Protein AF-A0A0F9AD75-F1 (afdb_monomer)

Mean predicted aligned error: 7.33 Å

Foldseek 3Di:
DDDDPPDDPDPPDDQPADDADADDDDDDPVCQVVQKDKWKWKAFPPDPDLVRIHTHDPVQVVQEPPTSHHHDPNGIDMDMFIQGAEDAQAFDADPVRHGPDHHQLVVLVVRCVVCCVVPPCVVVVVPDSNVNHDYD

pLDDT: mean 88.97, std 16.23, range [39.66, 98.69]

Solvent-accessible surface area (backbone atoms only — not comparable to full-atom values): 8142 Å² total; per-residue (Å²): 132,83,82,79,85,88,80,86,86,82,76,91,73,74,75,58,50,41,78,86,58,81,46,90,86,76,89,49,74,66,33,52,75,70,24,40,48,79,48,32,37,38,30,45,65,92,50,87,58,41,86,53,52,39,44,31,46,71,64,58,61,73,24,49,62,40,83,70,75,4,33,37,60,88,53,32,47,73,52,72,47,77,41,39,27,33,64,47,67,51,67,38,60,50,100,87,68,47,78,77,43,75,7,21,36,59,51,31,50,54,46,35,66,57,45,31,77,78,43,64,43,51,56,68,70,57,74,48,53,57,61,81,50,48,94,121

Structure (mmCIF, N/CA/C/O backbone):
data_AF-A0A0F9AD75-F1
#
_entry.id   AF-A0A0F9AD75-F1
#
loop_
_atom_site.group_PDB
_atom_site.id
_at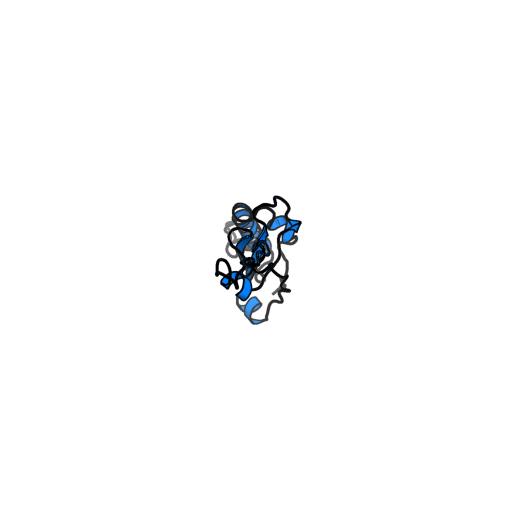om_site.type_symbol
_atom_site.label_atom_id
_atom_site.label_alt_id
_atom_site.label_comp_id
_atom_site.label_asym_id
_atom_site.label_entity_id
_atom_site.label_seq_id
_atom_site.pdbx_PDB_ins_code
_atom_site.Cartn_x
_atom_site.Cartn_y
_atom_site.Cartn_z
_atom_site.occupancy
_atom_site.B_iso_or_equiv
_atom_site.auth_seq_id
_atom_site.auth_comp_id
_atom_site.auth_asym_id
_atom_site.auth_atom_id
_atom_site.pdbx_PDB_model_num
ATOM 1 N N . MET A 1 1 ? 33.206 -14.301 -55.706 1.00 39.66 1 MET A N 1
ATOM 2 C CA . MET A 1 1 ? 33.888 -13.467 -54.698 1.00 39.66 1 MET A CA 1
ATOM 3 C C . MET A 1 1 ? 32.967 -12.279 -54.469 1.00 39.66 1 MET A C 1
ATOM 5 O O . MET A 1 1 ? 32.913 -11.437 -55.349 1.00 39.66 1 MET A O 1
ATOM 9 N N . LEU A 1 2 ? 32.000 -12.293 -53.537 1.00 40.47 2 LEU A N 1
ATOM 10 C CA . LEU A 1 2 ? 32.136 -12.381 -52.063 1.00 40.47 2 LEU A CA 1
ATOM 11 C C . LEU A 1 2 ? 33.280 -11.455 -51.613 1.00 40.47 2 LEU A C 1
ATOM 13 O O . LEU A 1 2 ? 34.399 -11.657 -52.065 1.00 40.47 2 LEU A O 1
ATOM 17 N N . ASP A 1 3 ? 33.022 -10.348 -50.913 1.00 40.22 3 ASP A N 1
ATOM 18 C CA . ASP A 1 3 ? 32.356 -10.345 -49.607 1.00 40.22 3 ASP A CA 1
ATOM 19 C C . ASP A 1 3 ? 31.313 -9.231 -49.402 1.00 40.22 3 ASP A C 1
ATOM 21 O O . ASP A 1 3 ? 31.591 -8.034 -49.476 1.00 40.22 3 ASP A O 1
ATOM 25 N N . SER A 1 4 ? 30.094 -9.647 -49.061 1.00 43.91 4 SER A N 1
ATOM 26 C CA . SER A 1 4 ? 29.110 -8.829 -48.356 1.00 43.91 4 SER A CA 1
ATOM 27 C C . SER A 1 4 ? 29.571 -8.637 -46.909 1.00 43.91 4 SER A C 1
ATOM 29 O O . SER A 1 4 ? 29.739 -9.617 -46.184 1.00 43.91 4 SER A O 1
ATOM 31 N N . ILE A 1 5 ? 29.759 -7.385 -46.492 1.00 47.47 5 ILE A N 1
ATOM 32 C CA . ILE A 1 5 ? 30.143 -6.982 -45.133 1.00 47.47 5 ILE A CA 1
ATOM 33 C C . ILE A 1 5 ? 29.105 -7.512 -44.130 1.00 47.47 5 ILE A C 1
ATOM 35 O O . ILE A 1 5 ? 27.998 -6.989 -44.004 1.00 47.47 5 ILE A O 1
ATOM 39 N N . GLY A 1 6 ? 29.473 -8.594 -43.444 1.00 46.19 6 GLY A N 1
ATOM 40 C CA . GLY A 1 6 ? 28.677 -9.275 -42.429 1.00 46.19 6 GLY A CA 1
ATOM 41 C C . GLY A 1 6 ? 28.670 -8.534 -41.098 1.00 46.19 6 GLY A C 1
ATOM 42 O O . GLY A 1 6 ? 29.368 -8.924 -40.170 1.00 46.19 6 GLY A O 1
ATOM 43 N N . ILE A 1 7 ? 27.859 -7.481 -40.985 1.00 48.66 7 ILE A N 1
ATOM 44 C CA . ILE A 1 7 ? 27.574 -6.839 -39.693 1.00 48.66 7 ILE A CA 1
ATOM 45 C C . ILE A 1 7 ? 26.077 -6.538 -39.579 1.00 48.66 7 ILE A C 1
ATOM 47 O O . ILE A 1 7 ? 25.702 -5.383 -39.505 1.00 48.66 7 ILE A O 1
ATOM 51 N N . TYR A 1 8 ? 25.201 -7.548 -39.596 1.00 45.50 8 TYR A N 1
ATOM 52 C CA . TYR A 1 8 ? 23.798 -7.391 -39.151 1.00 45.50 8 TYR A CA 1
ATOM 53 C C . TYR A 1 8 ? 23.170 -8.718 -38.694 1.00 45.50 8 TYR A C 1
ATOM 55 O O . TYR A 1 8 ? 21.999 -8.988 -38.941 1.00 45.50 8 TYR A O 1
ATOM 63 N N . THR A 1 9 ? 23.925 -9.578 -38.016 1.00 41.03 9 THR A N 1
ATOM 64 C CA . THR A 1 9 ? 23.374 -10.836 -37.484 1.00 41.03 9 THR A CA 1
ATOM 65 C C . THR A 1 9 ? 23.900 -11.116 -36.086 1.00 41.03 9 THR A C 1
ATOM 67 O O . THR A 1 9 ? 24.610 -12.091 -35.892 1.00 41.03 9 THR A O 1
ATOM 70 N N . ASP A 1 10 ? 23.579 -10.238 -35.128 1.00 49.03 10 ASP A N 1
ATOM 71 C CA . ASP A 1 10 ? 23.463 -10.634 -33.714 1.00 49.03 10 ASP A CA 1
ATOM 72 C C . ASP A 1 10 ? 22.705 -9.588 -32.865 1.00 49.03 10 ASP A C 1
ATOM 74 O O . ASP A 1 10 ? 23.198 -9.051 -31.878 1.00 49.03 10 ASP A O 1
ATOM 78 N N . ILE A 1 11 ? 21.475 -9.238 -33.268 1.00 51.00 11 ILE A N 1
ATOM 79 C CA . ILE A 1 11 ? 20.553 -8.439 -32.421 1.00 51.00 11 ILE A CA 1
ATOM 80 C C . ILE A 1 11 ? 19.545 -9.339 -31.679 1.00 51.00 11 ILE A C 1
ATOM 82 O O . ILE A 1 11 ? 18.692 -8.869 -30.923 1.00 51.00 11 ILE A O 1
ATOM 86 N N . SER A 1 12 ? 19.615 -10.657 -31.881 1.00 47.97 12 SER A N 1
ATOM 87 C CA . SER A 1 12 ? 18.624 -11.624 -31.411 1.00 47.97 12 SER A CA 1
ATOM 88 C C . SER A 1 12 ? 18.892 -12.102 -29.986 1.00 47.97 12 SER A C 1
ATOM 90 O O . SER A 1 12 ? 19.161 -13.274 -29.757 1.00 47.97 12 SER A O 1
ATOM 92 N N . THR A 1 13 ? 18.815 -11.190 -29.020 1.00 53.66 13 THR A N 1
ATOM 93 C CA . THR A 1 13 ? 18.111 -11.369 -27.731 1.00 53.66 13 THR A CA 1
ATOM 94 C C . THR A 1 13 ? 18.293 -10.098 -26.911 1.00 53.66 13 THR A C 1
ATOM 96 O O . THR A 1 13 ? 18.987 -10.061 -25.894 1.00 53.66 13 THR A O 1
ATOM 99 N N . VAL A 1 14 ? 17.641 -9.013 -27.337 1.00 55.25 14 VAL A N 1
ATOM 100 C CA . VAL A 1 14 ? 17.375 -7.921 -26.399 1.00 55.25 14 VAL A CA 1
ATOM 101 C C . VAL A 1 14 ? 16.593 -8.543 -25.245 1.00 55.25 14 VAL A C 1
ATOM 103 O O . VAL A 1 14 ? 15.503 -9.080 -25.440 1.00 55.25 14 VAL A O 1
ATOM 106 N N . LYS A 1 15 ? 17.173 -8.532 -24.043 1.00 55.91 15 LYS A N 1
ATOM 107 C CA . LYS A 1 15 ? 16.447 -8.838 -22.812 1.00 55.91 15 LYS A CA 1
ATOM 108 C C . LYS A 1 15 ? 15.386 -7.756 -22.652 1.00 55.91 15 LYS A C 1
ATOM 110 O O . LYS A 1 15 ? 15.668 -6.694 -22.109 1.00 55.91 15 LYS A O 1
ATOM 115 N N . ILE A 1 16 ? 14.195 -7.982 -23.190 1.00 60.97 16 ILE A N 1
ATOM 116 C CA . ILE A 1 16 ? 13.090 -7.048 -23.013 1.00 60.97 16 ILE A CA 1
ATOM 117 C C . ILE A 1 16 ? 12.494 -7.369 -21.647 1.00 60.97 16 ILE A C 1
ATOM 119 O O . ILE A 1 16 ? 11.736 -8.323 -21.495 1.00 60.97 16 ILE A O 1
ATOM 123 N N . GLY A 1 17 ? 12.907 -6.610 -20.632 1.00 68.81 17 GLY A N 1
ATOM 124 C CA . GLY A 1 17 ? 12.215 -6.592 -19.350 1.00 68.81 17 GLY A CA 1
ATOM 125 C C . GLY A 1 17 ? 10.729 -6.301 -19.548 1.00 68.81 17 GLY A C 1
ATOM 126 O O . GLY A 1 17 ? 10.356 -5.507 -20.415 1.00 68.81 17 GLY A O 1
ATOM 127 N N . VAL A 1 18 ? 9.869 -6.940 -18.755 1.00 85.12 18 VAL A N 1
ATOM 128 C CA . VAL A 1 18 ? 8.423 -6.724 -18.853 1.00 85.12 18 VAL A CA 1
ATOM 129 C C . VAL A 1 18 ? 8.091 -5.349 -18.283 1.00 85.12 18 VAL A C 1
ATOM 131 O O . VAL A 1 18 ? 8.421 -5.038 -17.136 1.00 85.12 18 VAL A O 1
ATOM 134 N N . VAL A 1 19 ? 7.426 -4.517 -19.086 1.00 90.38 19 VAL A N 1
ATOM 135 C CA . VAL A 1 19 ? 6.903 -3.229 -18.622 1.00 90.38 19 VAL A CA 1
ATOM 136 C C . VAL A 1 19 ? 5.749 -3.502 -17.655 1.00 90.38 19 VAL A C 1
ATOM 138 O O . VAL A 1 19 ? 4.818 -4.218 -18.027 1.00 90.38 19 VAL A O 1
ATOM 141 N N . PRO A 1 20 ? 5.766 -2.944 -16.431 1.00 94.25 20 PRO A N 1
ATOM 142 C CA . PRO A 1 20 ? 4.673 -3.145 -15.497 1.00 94.25 20 PRO A CA 1
ATOM 143 C C . PRO A 1 20 ? 3.350 -2.600 -16.050 1.00 94.25 20 PRO A C 1
ATOM 145 O O . PRO A 1 20 ? 3.269 -1.446 -16.474 1.00 94.25 20 PRO A O 1
ATOM 148 N N . THR A 1 21 ? 2.311 -3.425 -16.011 1.00 95.69 21 THR A N 1
ATOM 149 C CA . THR A 1 21 ? 0.936 -3.068 -16.372 1.00 95.69 21 THR A CA 1
ATOM 150 C C . THR A 1 21 ? 0.124 -2.688 -15.143 1.00 95.69 21 THR A C 1
ATOM 152 O O . THR A 1 21 ? 0.363 -3.218 -14.059 1.00 95.69 21 THR A O 1
ATOM 155 N N . TYR A 1 22 ? -0.836 -1.776 -15.317 1.00 96.62 22 TYR A N 1
ATOM 156 C CA . TYR A 1 22 ? -1.766 -1.403 -14.255 1.00 96.62 22 TYR A CA 1
ATOM 157 C C . TYR A 1 22 ? -2.694 -2.566 -13.907 1.00 96.62 22 TYR A C 1
ATOM 159 O O . TYR A 1 22 ? -3.288 -3.185 -14.790 1.00 96.62 22 TYR A O 1
ATOM 167 N N . PHE A 1 23 ? -2.856 -2.803 -12.611 1.00 96.94 23 PHE A N 1
ATOM 168 C CA . PHE A 1 23 ? -3.795 -3.756 -12.054 1.00 96.94 23 PHE A CA 1
ATOM 169 C C . PHE A 1 23 ? -4.908 -3.031 -11.296 1.00 96.94 23 PHE A C 1
ATOM 171 O O . PHE A 1 23 ? -4.659 -2.257 -10.371 1.00 96.94 23 PHE A O 1
ATOM 178 N N . HIS A 1 24 ? -6.156 -3.325 -11.663 1.00 95.31 24 HIS A N 1
ATOM 179 C CA . HIS A 1 24 ? -7.319 -2.823 -10.946 1.00 95.31 24 HIS A CA 1
ATOM 180 C C . HIS A 1 24 ? -7.643 -3.722 -9.747 1.00 95.31 24 HIS A C 1
ATOM 182 O O . HIS A 1 24 ? -8.177 -4.822 -9.897 1.00 95.31 24 HIS A O 1
ATOM 188 N N . LEU A 1 25 ? -7.335 -3.243 -8.544 1.00 94.88 25 LEU A N 1
ATOM 189 C CA . LEU A 1 25 ? -7.589 -3.971 -7.306 1.00 94.88 25 LEU A CA 1
ATOM 190 C C . LEU A 1 25 ? -9.054 -3.845 -6.861 1.00 94.88 25 LEU A C 1
ATOM 192 O O . LEU A 1 25 ? -9.577 -2.743 -6.711 1.00 94.88 25 LEU A O 1
ATOM 196 N N . SER A 1 26 ? -9.689 -4.980 -6.557 1.00 96.25 26 SER A N 1
ATOM 197 C CA . SER A 1 26 ? -11.047 -5.032 -6.004 1.00 96.25 26 SER A CA 1
ATOM 198 C C . SER A 1 26 ? -11.091 -5.924 -4.755 1.00 96.25 26 SER A C 1
ATOM 200 O O . SER A 1 26 ? -10.949 -7.144 -4.873 1.00 96.25 26 SER A O 1
ATOM 202 N N . PRO A 1 27 ? -11.233 -5.353 -3.541 1.00 97.12 27 PRO A N 1
ATOM 203 C CA . PRO A 1 27 ? -11.250 -6.132 -2.304 1.00 97.12 27 PRO A CA 1
ATOM 204 C C . PRO A 1 27 ? -12.454 -7.070 -2.187 1.00 97.12 27 PRO A C 1
ATOM 206 O O . PRO A 1 27 ? -13.602 -6.690 -2.421 1.00 97.12 27 PRO A O 1
ATOM 209 N N . THR A 1 28 ? -12.193 -8.289 -1.729 1.00 97.00 28 THR A N 1
ATOM 210 C CA . THR A 1 28 ? -13.201 -9.327 -1.500 1.00 97.00 28 THR A CA 1
ATOM 211 C C . THR A 1 28 ? -13.810 -9.236 -0.100 1.00 97.00 28 THR A C 1
ATOM 213 O O . THR A 1 28 ? -13.249 -8.644 0.822 1.00 97.00 28 THR A O 1
ATOM 216 N N . ASN A 1 29 ? -14.934 -9.923 0.123 1.00 96.62 29 ASN A N 1
ATOM 217 C CA . ASN A 1 29 ? -15.518 -10.057 1.463 1.00 96.62 29 ASN A CA 1
ATOM 218 C C . ASN A 1 29 ? -14.558 -10.714 2.469 1.00 96.62 29 ASN A C 1
ATOM 220 O O . ASN A 1 29 ? -14.593 -10.396 3.657 1.00 96.62 29 ASN A O 1
ATOM 224 N N . GLN A 1 30 ? -13.693 -11.624 2.013 1.00 97.12 30 GLN A N 1
ATOM 225 C CA . GLN A 1 30 ? -12.685 -12.239 2.873 1.00 97.12 30 GLN A CA 1
ATOM 226 C C . GLN A 1 30 ? -11.611 -11.227 3.291 1.00 97.12 30 GLN A C 1
ATOM 228 O O . GLN A 1 30 ? -11.147 -11.273 4.429 1.00 97.12 30 GLN A O 1
ATOM 233 N N . ASP A 1 31 ? -11.265 -10.279 2.420 1.00 97.75 31 ASP A N 1
ATOM 234 C CA . ASP A 1 31 ? -10.336 -9.202 2.761 1.00 97.75 31 ASP A CA 1
ATOM 235 C C . ASP A 1 31 ? -10.914 -8.277 3.834 1.00 97.75 31 ASP A C 1
ATOM 237 O O . ASP A 1 31 ? -10.199 -7.916 4.767 1.00 97.75 31 ASP A O 1
ATOM 241 N N . TYR A 1 32 ? -12.214 -7.966 3.765 1.00 97.38 32 TYR A N 1
ATOM 242 C CA . TYR A 1 32 ? -12.910 -7.205 4.810 1.00 97.38 32 TYR A CA 1
ATOM 243 C C . TYR A 1 32 ? -12.969 -7.965 6.141 1.00 97.38 32 TYR A C 1
ATOM 245 O O . TYR A 1 32 ? -12.719 -7.381 7.191 1.00 97.38 32 TYR A O 1
ATOM 253 N N . LYS A 1 33 ? -13.202 -9.285 6.116 1.00 95.81 33 LYS A N 1
ATOM 254 C CA . LYS A 1 33 ? -13.113 -10.125 7.327 1.00 95.81 33 LYS A CA 1
ATOM 255 C C . LYS A 1 33 ? -11.702 -10.132 7.922 1.00 95.81 33 LYS A C 1
ATOM 257 O O . LYS A 1 33 ? -11.547 -10.143 9.137 1.00 95.81 33 LYS A O 1
ATOM 262 N N . ARG A 1 34 ? -10.672 -10.121 7.072 1.00 96.81 34 ARG A N 1
ATOM 263 C CA . ARG A 1 34 ? -9.262 -10.044 7.486 1.00 96.81 34 ARG A CA 1
ATOM 264 C C . ARG A 1 34 ? -8.851 -8.631 7.931 1.00 96.81 34 ARG A C 1
ATOM 266 O O . ARG A 1 34 ? -7.882 -8.478 8.668 1.00 96.81 34 ARG A O 1
ATOM 273 N N . GLY A 1 35 ? -9.558 -7.606 7.463 1.00 97.38 35 GLY A N 1
ATOM 274 C CA . GLY A 1 35 ? -9.353 -6.193 7.777 1.00 97.38 35 GLY A CA 1
ATOM 275 C C . GLY A 1 35 ? -8.265 -5.484 6.966 1.00 97.38 35 GLY A C 1
ATOM 276 O O . GLY A 1 35 ? -8.041 -4.287 7.163 1.00 97.38 35 GLY A O 1
ATOM 277 N N . TYR A 1 36 ? -7.592 -6.180 6.046 1.00 98.00 36 TYR A N 1
ATOM 278 C CA . TYR A 1 36 ? -6.557 -5.595 5.193 1.00 98.00 36 TYR A CA 1
ATOM 279 C C . TYR A 1 36 ? -6.392 -6.330 3.858 1.00 98.00 36 TYR A C 1
ATOM 281 O O . TYR A 1 36 ? -6.611 -7.542 3.754 1.00 98.00 36 TYR A O 1
ATOM 289 N N . ILE A 1 37 ? -5.882 -5.599 2.869 1.00 98.25 37 ILE A N 1
ATOM 290 C CA . ILE A 1 37 ? -5.377 -6.110 1.585 1.00 98.25 37 ILE A CA 1
ATOM 291 C C . ILE A 1 37 ? -3.866 -5.902 1.487 1.00 98.25 37 ILE A C 1
ATOM 293 O O . ILE A 1 37 ? -3.285 -5.091 2.212 1.00 98.25 37 ILE A O 1
ATOM 2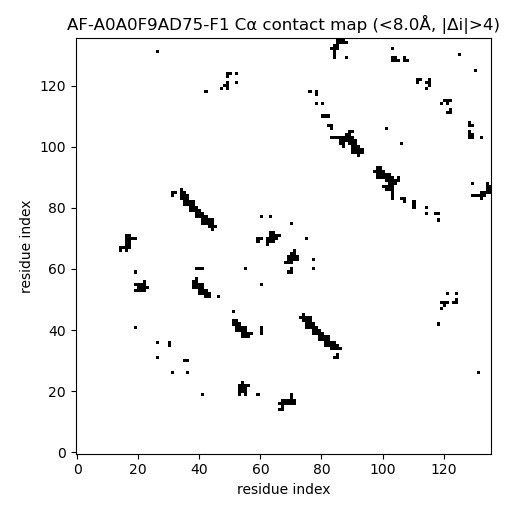97 N N . THR A 1 38 ? -3.212 -6.648 0.602 1.00 98.44 38 THR A N 1
ATOM 298 C CA . THR A 1 38 ? -1.824 -6.379 0.213 1.0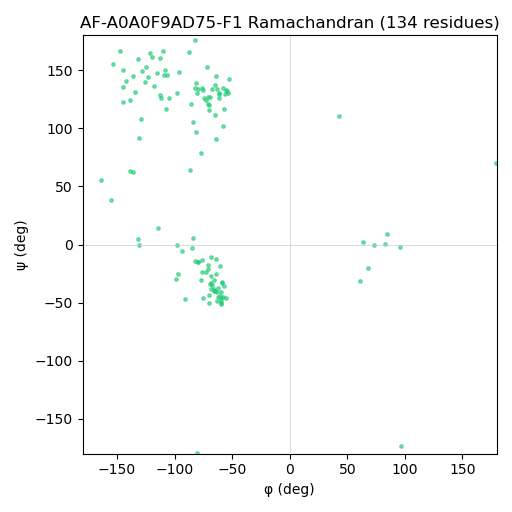0 98.44 38 THR A CA 1
ATOM 299 C C . THR A 1 38 ? -1.828 -5.751 -1.168 1.00 98.44 38 THR A C 1
ATOM 301 O O . THR A 1 38 ? -2.420 -6.307 -2.087 1.00 98.44 38 THR A O 1
ATOM 304 N N . ARG A 1 39 ? -1.186 -4.591 -1.283 1.00 98.50 39 ARG A N 1
ATOM 305 C CA . ARG A 1 39 ? -1.044 -3.841 -2.532 1.00 98.50 39 ARG A CA 1
ATOM 306 C C . ARG A 1 39 ? 0.403 -3.913 -2.992 1.00 98.50 39 ARG A C 1
ATOM 308 O O . ARG A 1 39 ? 1.303 -3.932 -2.143 1.00 98.50 39 ARG A O 1
ATOM 315 N N . TYR A 1 40 ? 0.609 -3.941 -4.301 1.00 98.56 40 TYR A N 1
ATOM 316 C CA . TYR A 1 40 ? 1.921 -4.043 -4.928 1.00 98.56 40 TYR A CA 1
ATOM 317 C C . TYR A 1 40 ? 2.094 -2.894 -5.911 1.00 98.56 40 TYR A C 1
ATOM 319 O O . TYR A 1 40 ? 1.163 -2.543 -6.629 1.00 98.56 40 TYR A O 1
ATOM 327 N N . PHE A 1 41 ? 3.286 -2.310 -5.947 1.00 98.38 41 PHE A N 1
ATOM 328 C CA . PHE A 1 41 ? 3.573 -1.167 -6.807 1.00 98.38 41 PHE A CA 1
ATOM 329 C C . PHE A 1 41 ? 4.920 -1.339 -7.484 1.00 98.38 41 PHE A C 1
ATOM 331 O O . PHE A 1 41 ? 5.856 -1.840 -6.858 1.00 98.38 41 PHE A O 1
ATOM 338 N N . ALA A 1 42 ? 5.024 -0.863 -8.721 1.00 97.88 42 ALA A N 1
ATOM 339 C CA . ALA A 1 42 ? 6.283 -0.668 -9.427 1.00 97.88 42 ALA A CA 1
ATOM 340 C C . ALA A 1 42 ? 6.508 0.821 -9.705 1.00 97.88 42 ALA A C 1
ATOM 342 O O . ALA A 1 42 ? 5.556 1.567 -9.931 1.00 97.88 42 ALA A O 1
ATOM 343 N N . LYS A 1 43 ? 7.770 1.253 -9.717 1.00 97.56 43 LYS A N 1
ATOM 344 C CA . LYS A 1 43 ? 8.178 2.611 -10.101 1.00 97.56 43 LYS A CA 1
ATOM 345 C C . LYS A 1 43 ? 9.489 2.564 -10.873 1.00 97.56 43 LYS A C 1
ATOM 347 O O . LYS A 1 43 ? 10.385 1.819 -10.487 1.00 97.56 43 LYS A O 1
ATOM 352 N N . LYS A 1 44 ? 9.635 3.384 -11.917 1.00 95.06 44 LYS A N 1
ATOM 353 C CA . LYS A 1 44 ? 10.924 3.553 -12.611 1.00 95.06 44 LYS A CA 1
ATOM 354 C C . LYS A 1 44 ? 11.985 4.104 -11.649 1.00 95.06 44 LYS A C 1
ATOM 356 O O . LYS A 1 44 ? 11.734 5.095 -10.963 1.00 95.06 44 LYS A O 1
ATOM 361 N N . THR A 1 45 ? 13.163 3.484 -11.598 1.00 90.69 45 THR A N 1
ATOM 362 C CA . THR A 1 45 ? 14.255 3.872 -10.678 1.00 90.69 45 THR A CA 1
ATOM 363 C C . THR A 1 45 ? 14.858 5.231 -11.027 1.00 90.69 45 THR A C 1
ATOM 365 O O . THR A 1 45 ? 15.226 5.993 -10.138 1.00 90.69 45 THR A O 1
ATOM 368 N N . ASN A 1 46 ? 14.895 5.570 -12.315 1.00 87.31 46 ASN A N 1
ATOM 369 C CA . ASN A 1 46 ? 15.449 6.821 -12.830 1.00 87.31 46 ASN A CA 1
ATOM 370 C C . ASN A 1 46 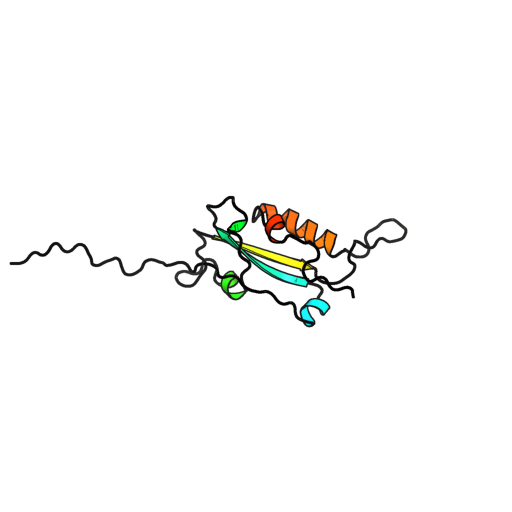? 14.475 8.015 -12.796 1.00 87.31 46 ASN A C 1
ATOM 372 O O . ASN A 1 46 ? 14.811 9.081 -13.309 1.00 87.31 46 ASN A O 1
ATOM 376 N N . SER A 1 47 ? 13.278 7.864 -12.214 1.00 86.75 47 SER A N 1
ATOM 377 C CA . SER A 1 47 ? 12.278 8.932 -12.149 1.00 86.75 47 SER A CA 1
ATOM 378 C C . SER A 1 47 ? 12.036 9.421 -10.724 1.00 86.75 47 SER A C 1
ATOM 380 O O . SER A 1 47 ? 11.699 8.660 -9.812 1.00 86.75 47 SER A O 1
ATOM 382 N N . LEU A 1 48 ? 12.123 10.739 -10.545 1.00 83.69 48 LEU A N 1
ATOM 383 C CA . LEU A 1 48 ? 11.674 11.404 -9.322 1.00 83.69 48 LEU A CA 1
ATOM 384 C C . LEU A 1 48 ? 10.154 11.607 -9.296 1.00 83.69 48 LEU A C 1
ATOM 386 O O . LEU A 1 48 ? 9.598 11.856 -8.224 1.00 83.69 48 LEU A O 1
ATOM 390 N N . ASP A 1 49 ? 9.486 11.460 -10.441 1.00 89.12 49 ASP A N 1
ATOM 391 C CA . ASP A 1 49 ? 8.059 11.704 -10.594 1.00 89.12 49 ASP A CA 1
ATOM 392 C C . ASP A 1 49 ? 7.214 10.524 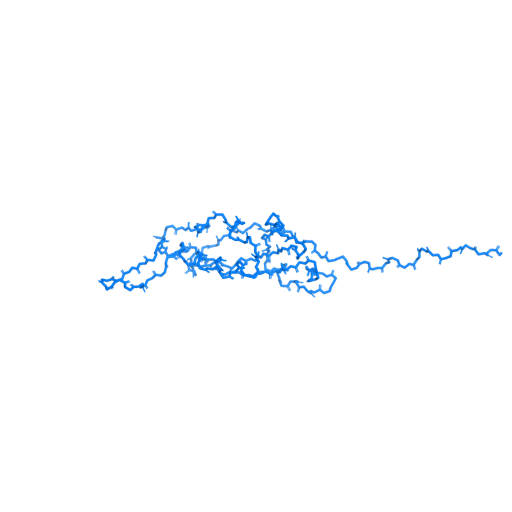-10.083 1.00 89.12 49 ASP A C 1
ATOM 394 O O . ASP A 1 49 ? 7.469 9.351 -10.376 1.00 89.12 49 ASP A O 1
ATOM 398 N N . HIS A 1 50 ? 6.184 10.855 -9.309 1.00 87.81 50 HIS A N 1
ATOM 399 C CA . HIS A 1 50 ? 5.194 9.927 -8.776 1.00 87.81 50 HIS A CA 1
ATOM 400 C C . HIS A 1 50 ? 4.254 9.389 -9.864 1.00 87.81 50 HIS A C 1
ATOM 402 O O . HIS A 1 50 ? 3.718 8.300 -9.689 1.00 87.81 50 HIS A O 1
ATOM 408 N N . SER A 1 51 ? 4.122 10.077 -11.006 1.00 91.06 51 SER A N 1
ATOM 409 C CA . SER A 1 51 ? 3.343 9.605 -12.166 1.00 91.06 51 SER A CA 1
ATOM 410 C C . SER A 1 51 ? 3.850 8.280 -12.754 1.00 91.06 51 SER A C 1
ATOM 412 O O . SER A 1 51 ? 3.127 7.588 -13.464 1.00 91.06 51 SER A O 1
ATOM 414 N N . THR A 1 52 ? 5.095 7.903 -12.444 1.00 95.31 52 THR A N 1
ATOM 415 C CA . THR A 1 52 ? 5.701 6.636 -12.883 1.00 95.31 52 THR A CA 1
ATOM 416 C C . THR A 1 52 ? 5.379 5.450 -11.978 1.00 95.31 52 THR A C 1
ATOM 418 O O . THR A 1 52 ? 5.822 4.336 -12.266 1.00 95.31 52 THR A O 1
ATOM 421 N N . ILE A 1 53 ? 4.654 5.682 -10.879 1.00 97.50 53 ILE A N 1
ATOM 422 C CA . ILE A 1 53 ? 4.154 4.627 -10.001 1.00 97.50 53 ILE A CA 1
ATOM 423 C C . ILE A 1 53 ? 2.954 3.965 -10.675 1.00 97.50 53 ILE A C 1
ATOM 425 O O . ILE A 1 53 ? 2.050 4.637 -11.167 1.00 97.50 53 ILE A O 1
ATOM 429 N N . VAL A 1 54 ? 2.932 2.639 -10.654 1.00 97.56 54 VAL A N 1
ATOM 430 C CA . VAL A 1 54 ? 1.814 1.835 -11.138 1.00 97.56 54 VAL A CA 1
ATOM 431 C C . VAL A 1 54 ? 1.497 0.742 -10.129 1.00 97.56 54 VAL A C 1
ATOM 433 O O . VAL A 1 54 ? 2.397 0.053 -9.644 1.00 97.56 54 VAL A O 1
ATOM 436 N N . GLU A 1 55 ? 0.218 0.610 -9.783 1.00 98.19 55 GLU A N 1
ATOM 437 C CA . GLU A 1 55 ? -0.285 -0.529 -9.020 1.00 98.19 55 GLU A CA 1
ATOM 438 C C . GLU A 1 55 ? -0.272 -1.777 -9.905 1.00 98.19 55 GLU A C 1
ATOM 440 O O . GLU A 1 55 ? -0.782 -1.749 -11.023 1.00 98.19 55 GLU A O 1
ATOM 445 N N . ILE A 1 56 ? 0.349 -2.845 -9.413 1.00 98.19 56 ILE A N 1
ATOM 446 C CA . ILE A 1 56 ? 0.544 -4.114 -10.121 1.00 98.19 56 ILE A CA 1
ATOM 447 C C . ILE A 1 56 ? -0.093 -5.254 -9.328 1.00 98.19 56 ILE A C 1
ATOM 449 O O . ILE A 1 56 ? -0.393 -5.112 -8.139 1.00 98.19 56 ILE A O 1
ATOM 453 N N . ASP A 1 57 ? -0.272 -6.407 -9.962 1.00 97.69 57 ASP A N 1
ATOM 454 C CA . ASP A 1 57 ? -0.721 -7.598 -9.251 1.00 97.69 57 ASP A CA 1
ATOM 455 C C . ASP A 1 57 ? 0.429 -8.344 -8.542 1.00 97.69 57 ASP A C 1
ATOM 457 O O . ASP A 1 57 ? 1.620 -8.012 -8.620 1.00 97.69 57 ASP A O 1
ATOM 461 N N . LYS A 1 58 ? 0.046 -9.390 -7.807 1.00 97.25 58 LYS A N 1
ATOM 462 C CA . LYS A 1 58 ? 0.985 -10.258 -7.094 1.00 97.25 58 LYS A CA 1
ATOM 463 C C . LYS A 1 58 ? 1.889 -11.046 -8.046 1.00 97.25 58 LYS A C 1
ATOM 465 O O . LYS A 1 58 ? 3.008 -11.384 -7.655 1.00 97.25 58 LYS A O 1
ATOM 470 N N . GLU A 1 59 ? 1.417 -11.383 -9.242 1.00 96.00 59 GLU A N 1
ATOM 471 C CA . GLU A 1 59 ? 2.170 -12.174 -10.214 1.00 96.00 59 GLU A CA 1
ATOM 472 C C . GLU A 1 59 ? 3.337 -11.355 -10.767 1.00 96.00 59 GLU A C 1
ATOM 474 O O . GLU A 1 59 ? 4.487 -11.783 -10.655 1.00 96.00 59 GLU A O 1
ATOM 479 N N . GLN A 1 60 ? 3.065 -10.129 -11.217 1.00 96.06 60 GLN A N 1
ATOM 480 C CA . GLN A 1 60 ? 4.061 -9.148 -11.636 1.00 96.06 60 GLN A CA 1
ATOM 481 C C . GLN A 1 60 ? 5.084 -8.874 -10.528 1.00 96.06 60 GLN A C 1
ATOM 483 O O . GLN A 1 60 ? 6.290 -8.906 -10.779 1.00 96.06 60 GLN A O 1
ATOM 488 N N . PHE A 1 61 ? 4.627 -8.671 -9.285 1.00 97.19 61 PHE A N 1
ATOM 489 C CA . PHE A 1 61 ? 5.523 -8.489 -8.138 1.00 97.19 61 PHE A CA 1
ATOM 490 C C . PHE A 1 61 ? 6.420 -9.714 -7.911 1.00 97.19 61 PHE A C 1
ATOM 492 O O . PHE A 1 61 ? 7.622 -9.581 -7.702 1.00 97.19 61 PHE A O 1
ATOM 499 N N . SER A 1 62 ? 5.853 -10.920 -7.991 1.00 95.50 62 SER A N 1
ATOM 500 C CA . SER A 1 62 ? 6.600 -12.178 -7.836 1.00 95.50 62 SER A CA 1
ATOM 501 C C . SER A 1 62 ? 7.526 -12.466 -9.023 1.00 95.50 62 SER A C 1
ATOM 503 O O . SER A 1 62 ? 8.412 -13.318 -8.927 1.00 95.50 62 SER A O 1
ATOM 505 N N . GLY A 1 63 ? 7.295 -11.810 -10.160 1.00 93.44 63 GLY A N 1
ATOM 506 C CA . GLY A 1 63 ? 8.127 -11.852 -11.354 1.00 93.44 63 GLY A CA 1
ATOM 507 C C . GLY A 1 63 ? 9.325 -10.906 -11.310 1.00 93.44 63 GLY A C 1
ATOM 508 O O . GLY A 1 63 ? 10.226 -11.054 -12.126 1.00 93.44 63 GLY A O 1
ATOM 509 N N . TYR A 1 64 ? 9.367 -9.957 -10.378 1.00 94.38 64 TYR A N 1
ATOM 510 C CA . TYR A 1 64 ? 10.442 -8.972 -10.269 1.00 94.38 64 TYR A CA 1
ATOM 511 C C . TYR A 1 64 ? 11.841 -9.610 -10.186 1.00 94.38 64 TYR A C 1
ATOM 513 O O . TYR A 1 64 ? 12.053 -10.563 -9.433 1.00 94.38 64 TYR A O 1
ATOM 521 N N . GLY A 1 65 ? 12.788 -9.104 -10.985 1.00 88.69 65 GLY A N 1
ATOM 522 C CA . GLY A 1 65 ? 14.170 -9.600 -11.059 1.00 88.69 65 GLY A CA 1
ATOM 523 C C . GLY A 1 65 ? 14.339 -10.945 -11.782 1.00 88.69 65 GLY A C 1
ATOM 524 O O . GLY A 1 65 ? 15.459 -11.443 -11.929 1.00 88.69 65 GLY A O 1
ATOM 525 N N . LYS A 1 66 ? 13.255 -11.567 -12.271 1.00 87.75 66 LYS A N 1
ATOM 526 C CA . LYS A 1 66 ? 13.361 -12.776 -13.099 1.00 87.75 66 LYS A CA 1
ATOM 527 C C . LYS A 1 66 ? 13.838 -12.410 -14.500 1.00 87.75 66 LYS A C 1
ATOM 529 O O . LYS A 1 66 ? 13.228 -11.601 -15.197 1.00 87.75 66 LYS A O 1
ATOM 534 N N . LYS A 1 67 ? 14.910 -13.067 -14.946 1.00 70.88 67 LYS A N 1
ATOM 535 C CA . LYS A 1 67 ? 15.467 -12.895 -16.296 1.00 70.88 67 LYS A CA 1
ATOM 536 C C . LYS A 1 67 ? 14.396 -13.218 -17.356 1.00 70.88 67 LYS A C 1
ATOM 538 O O . LYS A 1 67 ? 13.717 -14.233 -17.241 1.00 70.88 67 LYS A O 1
ATOM 543 N N . LEU A 1 68 ? 14.286 -12.369 -18.384 1.00 69.12 68 LEU A N 1
ATOM 544 C CA . LEU A 1 68 ? 13.467 -12.526 -19.607 1.00 69.12 68 LEU A CA 1
ATOM 545 C C . LEU A 1 68 ? 11.932 -12.490 -19.461 1.00 69.12 68 LEU A C 1
ATOM 547 O O . LEU A 1 68 ? 11.261 -12.220 -20.451 1.00 69.12 68 LEU A O 1
ATOM 551 N N . HIS A 1 69 ? 11.370 -12.722 -18.272 1.00 75.19 69 HIS A N 1
ATOM 552 C CA . HIS A 1 69 ? 9.909 -12.788 -18.070 1.00 75.19 69 HIS A CA 1
ATOM 553 C C . HIS A 1 69 ? 9.404 -11.956 -16.884 1.00 75.19 69 HIS A C 1
ATOM 555 O O . HIS A 1 69 ? 8.230 -12.015 -16.530 1.00 75.19 69 HIS A O 1
ATOM 561 N N . GLY A 1 70 ? 10.301 -11.212 -16.241 1.00 86.19 70 GLY A N 1
ATOM 562 C CA . GLY A 1 70 ? 10.024 -10.407 -15.064 1.00 86.19 70 GLY A CA 1
ATOM 563 C C . GLY A 1 70 ? 10.077 -8.911 -15.325 1.00 86.19 70 GLY A C 1
ATOM 564 O O . GLY A 1 70 ? 10.615 -8.456 -16.337 1.00 86.19 70 GLY A O 1
ATOM 565 N N . ILE A 1 71 ? 9.568 -8.145 -14.361 1.00 90.44 71 ILE A N 1
ATOM 566 C CA . ILE A 1 71 ? 9.902 -6.724 -14.252 1.00 90.44 71 ILE A CA 1
ATOM 567 C C . ILE A 1 71 ? 11.414 -6.624 -14.028 1.00 90.44 71 ILE A C 1
ATOM 569 O O . ILE A 1 71 ? 11.946 -7.255 -13.111 1.00 90.44 71 ILE A O 1
ATOM 573 N N . ASP A 1 72 ? 12.080 -5.837 -14.869 1.00 90.69 72 ASP A N 1
ATOM 574 C CA . ASP A 1 72 ? 13.525 -5.615 -14.813 1.00 90.69 72 ASP A CA 1
ATOM 575 C C . ASP A 1 72 ? 13.901 -4.790 -13.574 1.00 90.69 72 ASP A C 1
ATOM 577 O O . ASP A 1 72 ? 13.438 -3.657 -13.401 1.00 90.69 72 ASP A O 1
ATOM 581 N N . ASP A 1 73 ? 14.737 -5.370 -12.715 1.00 90.56 73 ASP A N 1
ATOM 582 C CA . ASP A 1 73 ? 15.202 -4.796 -11.454 1.00 90.56 73 ASP A CA 1
ATOM 583 C C . ASP A 1 73 ? 16.272 -3.710 -11.626 1.00 90.56 73 ASP A C 1
ATOM 585 O O . ASP A 1 73 ? 16.509 -2.929 -10.703 1.00 90.56 73 ASP A O 1
ATOM 589 N N . ALA A 1 74 ? 16.868 -3.582 -12.815 1.00 89.81 74 ALA A N 1
ATOM 590 C CA . ALA A 1 74 ? 17.700 -2.434 -13.158 1.00 89.81 74 ALA A CA 1
ATOM 591 C C . ALA A 1 74 ? 16.855 -1.189 -13.490 1.00 89.81 74 ALA A C 1
ATOM 593 O O . ALA A 1 74 ? 17.281 -0.055 -13.252 1.00 89.81 74 ALA A O 1
ATOM 594 N N . LEU A 1 75 ? 15.651 -1.383 -14.039 1.00 91.62 75 LEU A N 1
ATOM 595 C CA . LEU A 1 75 ? 14.797 -0.295 -14.534 1.00 91.62 75 LEU A CA 1
ATOM 596 C C . LEU A 1 75 ? 13.707 0.120 -13.545 1.00 91.62 75 LEU A C 1
ATOM 598 O O . LEU A 1 75 ? 13.277 1.279 -13.542 1.00 91.62 75 LEU A O 1
ATOM 602 N N . TYR A 1 76 ? 13.246 -0.811 -12.716 1.00 95.06 76 TYR A N 1
ATOM 603 C CA . TYR A 1 76 ? 12.141 -0.599 -11.796 1.00 95.06 76 TYR A CA 1
ATOM 604 C C . TYR A 1 76 ? 12.520 -1.010 -10.382 1.00 95.06 76 TYR A C 1
ATOM 606 O O . TYR A 1 76 ? 13.284 -1.934 -10.164 1.00 95.06 76 TYR A O 1
ATOM 614 N N . GLN A 1 77 ? 11.923 -0.329 -9.416 1.00 95.88 77 GLN A N 1
ATOM 615 C CA . GLN A 1 77 ? 11.826 -0.791 -8.040 1.00 95.88 77 GLN A CA 1
ATOM 616 C C . GLN A 1 77 ? 10.388 -1.225 -7.776 1.00 95.88 77 GLN A C 1
ATOM 618 O O . GLN A 1 77 ? 9.448 -0.610 -8.292 1.00 95.88 77 GLN A O 1
ATOM 623 N N . VAL A 1 78 ? 10.210 -2.247 -6.943 1.00 97.56 78 VAL A N 1
ATOM 624 C CA . VAL A 1 78 ? 8.888 -2.713 -6.518 1.00 97.56 78 VAL A CA 1
ATOM 625 C C . VAL A 1 78 ? 8.760 -2.690 -5.003 1.00 97.56 78 VAL A C 1
ATOM 627 O O . VAL A 1 78 ? 9.710 -2.986 -4.282 1.00 97.56 78 VAL A O 1
ATOM 630 N N . ILE A 1 79 ? 7.567 -2.367 -4.507 1.00 98.12 79 ILE A N 1
ATOM 631 C CA . ILE A 1 79 ? 7.237 -2.470 -3.082 1.00 98.12 79 ILE A CA 1
ATOM 632 C C . ILE A 1 79 ? 5.912 -3.195 -2.892 1.00 98.12 79 ILE A C 1
ATOM 634 O O . ILE A 1 79 ? 5.066 -3.246 -3.783 1.00 98.12 79 ILE A O 1
ATOM 638 N N . SER A 1 80 ? 5.716 -3.709 -1.683 1.00 98.50 80 SER A N 1
ATOM 639 C CA . SER A 1 80 ? 4.408 -4.135 -1.200 1.00 98.50 80 SER A CA 1
ATOM 640 C C . SER A 1 80 ? 4.071 -3.435 0.109 1.00 98.50 80 SER A C 1
ATOM 642 O O . SER A 1 80 ? 4.961 -3.047 0.877 1.00 98.50 80 SER A O 1
ATOM 644 N N . LEU A 1 81 ? 2.779 -3.271 0.381 1.00 98.12 81 LEU A N 1
ATOM 645 C CA . LEU A 1 81 ? 2.296 -2.764 1.661 1.00 98.12 81 LEU A CA 1
ATOM 646 C C . LEU A 1 81 ? 0.982 -3.429 2.074 1.00 98.12 81 LEU A C 1
ATOM 648 O O . LEU A 1 81 ? 0.182 -3.842 1.235 1.00 98.12 81 LEU A O 1
ATOM 652 N N . LYS A 1 82 ? 0.766 -3.539 3.389 1.00 98.19 82 LYS A N 1
ATOM 653 C CA . LYS A 1 82 ? -0.529 -3.927 3.958 1.00 98.19 82 LYS A CA 1
ATOM 654 C C . LYS A 1 82 ? -1.387 -2.674 4.108 1.00 98.19 82 LYS A C 1
ATOM 656 O O . LYS A 1 82 ? -0.993 -1.746 4.812 1.00 98.19 82 LYS A O 1
ATOM 661 N N . TRP A 1 83 ? -2.539 -2.669 3.453 1.00 98.44 83 TRP A N 1
ATOM 662 C CA . TRP A 1 83 ? -3.495 -1.570 3.457 1.00 98.44 83 TRP A CA 1
ATOM 663 C C . TRP A 1 83 ? -4.713 -1.952 4.290 1.00 98.44 83 TRP A C 1
ATOM 665 O O . TRP A 1 83 ? -5.399 -2.925 3.969 1.00 98.44 83 TRP A O 1
ATOM 675 N N . LYS A 1 84 ? -4.959 -1.229 5.384 1.00 98.25 84 LYS A N 1
ATOM 676 C CA . LYS A 1 84 ? -6.092 -1.499 6.273 1.00 98.25 84 LYS A CA 1
ATOM 677 C C . LYS A 1 84 ? -7.375 -1.001 5.603 1.00 98.25 84 LYS A C 1
ATOM 679 O O . LYS A 1 84 ? -7.395 0.114 5.090 1.00 98.25 84 LYS A O 1
ATOM 684 N N . ILE A 1 85 ? -8.426 -1.821 5.607 1.00 98.06 85 ILE A N 1
ATOM 685 C CA . ILE A 1 85 ? -9.709 -1.526 4.934 1.00 98.06 85 ILE A CA 1
ATOM 686 C C . ILE A 1 85 ? -10.934 -1.743 5.833 1.00 98.06 85 ILE A C 1
ATOM 688 O O . ILE A 1 85 ? -12.070 -1.533 5.408 1.00 98.06 85 ILE A O 1
ATOM 692 N N . SER A 1 86 ? -10.740 -2.172 7.082 1.00 97.62 86 SER A N 1
ATOM 693 C CA . SER A 1 86 ? -11.827 -2.401 8.048 1.00 97.62 86 SER A CA 1
ATOM 694 C C . SER A 1 86 ? -11.383 -2.094 9.473 1.00 97.62 86 SE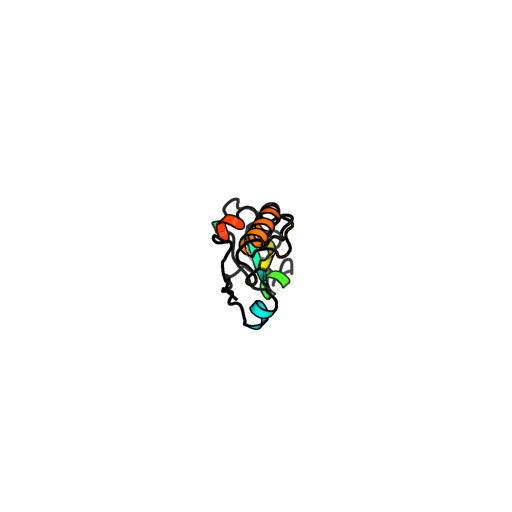R A C 1
ATOM 696 O O . SER A 1 86 ? -10.187 -1.955 9.739 1.00 97.62 86 SER A O 1
ATOM 698 N N . GLY A 1 87 ? -12.356 -1.999 10.376 1.00 96.00 87 GLY A N 1
ATOM 699 C CA . GLY A 1 87 ? -12.168 -1.499 11.733 1.00 96.00 87 GLY A CA 1
ATOM 700 C C . GLY A 1 87 ? -12.542 -0.017 11.848 1.00 96.00 87 GLY A C 1
ATOM 701 O O . GLY A 1 87 ? -13.072 0.576 10.894 1.00 96.00 87 GLY A O 1
ATOM 702 N N . PRO A 1 88 ? -12.278 0.600 13.009 1.00 97.19 88 PRO A N 1
ATOM 703 C CA . PRO A 1 88 ? -12.681 1.963 13.283 1.00 97.19 88 PRO A CA 1
ATOM 704 C C . PRO A 1 88 ? -11.973 2.922 12.328 1.00 97.19 88 PRO A C 1
ATOM 706 O O . PRO A 1 88 ? -10.820 2.732 11.938 1.00 97.19 88 PRO A O 1
ATOM 709 N N . LYS A 1 89 ? -12.671 3.986 11.926 1.00 97.50 89 LYS A N 1
ATOM 710 C CA . LYS A 1 89 ? -12.103 5.004 11.030 1.00 97.50 89 LYS A CA 1
ATOM 711 C C . LYS A 1 89 ? -10.862 5.664 11.648 1.00 97.50 89 LYS A C 1
ATOM 713 O O . LYS A 1 89 ? -9.881 5.899 10.942 1.00 97.50 89 LYS A O 1
ATOM 718 N N . ASN A 1 90 ? -10.935 5.934 12.954 1.00 97.88 90 ASN A N 1
ATOM 719 C CA . ASN A 1 90 ? -9.915 6.586 13.771 1.00 97.88 90 ASN A CA 1
ATOM 720 C C . ASN A 1 90 ? -9.444 5.667 14.907 1.00 97.88 90 ASN A C 1
ATOM 722 O O . ASN A 1 90 ? -10.148 4.716 15.234 1.00 97.88 90 ASN A O 1
ATOM 726 N N . ASP A 1 91 ? -8.273 5.950 15.488 1.00 97.94 91 ASP A N 1
ATOM 727 C CA . ASP A 1 91 ? -7.802 5.252 16.693 1.00 97.94 91 ASP A CA 1
ATOM 728 C C . ASP A 1 91 ? -8.866 5.376 17.808 1.00 97.94 91 ASP A C 1
ATOM 730 O O . ASP A 1 91 ? -9.409 6.458 18.042 1.00 97.94 91 ASP A O 1
ATOM 734 N N . VAL A 1 92 ? -9.187 4.259 18.463 1.00 97.56 92 VAL A N 1
ATOM 735 C CA . VAL A 1 92 ? -10.104 4.185 19.607 1.00 97.56 92 VAL A CA 1
ATOM 736 C C . VAL A 1 92 ? -9.263 4.167 20.874 1.00 97.56 92 VAL A C 1
ATOM 738 O O . VAL A 1 92 ? -8.315 3.385 20.972 1.00 97.56 92 VAL A O 1
ATOM 741 N N . LEU A 1 93 ? -9.607 5.032 21.826 1.00 97.75 93 LEU A N 1
ATOM 742 C CA . LEU A 1 93 ? -8.895 5.193 23.090 1.00 97.75 93 LEU A CA 1
ATOM 743 C C . LEU A 1 93 ? -9.718 4.632 24.253 1.00 97.75 93 LEU A C 1
ATOM 745 O O . LEU A 1 93 ? -10.948 4.679 24.215 1.00 97.75 93 LEU A O 1
ATOM 749 N N . ASP A 1 94 ? -9.049 4.141 25.291 1.00 96.44 94 ASP A N 1
ATOM 750 C CA . ASP A 1 94 ? -9.683 3.879 26.584 1.00 96.44 94 ASP A CA 1
ATOM 751 C C . ASP A 1 94 ? -9.819 5.157 27.436 1.00 96.44 94 ASP A C 1
ATOM 753 O O . ASP A 1 94 ? -9.405 6.251 27.044 1.00 96.44 94 ASP A O 1
ATOM 757 N N . GLY A 1 95 ? -10.384 5.015 28.640 1.00 95.38 95 GLY A N 1
ATOM 758 C CA . GLY A 1 95 ? -10.546 6.120 29.592 1.00 95.38 95 GLY A CA 1
ATOM 759 C C . GLY A 1 95 ? -9.234 6.723 30.114 1.00 95.38 95 GLY A C 1
ATOM 760 O O . GLY A 1 95 ? -9.266 7.797 30.705 1.00 95.38 95 GLY A O 1
ATOM 761 N N . SER A 1 96 ? -8.091 6.067 29.887 1.00 95.69 96 SER A N 1
ATOM 762 C CA . SER A 1 96 ? -6.756 6.583 30.217 1.00 95.69 96 SER A CA 1
ATOM 763 C C . SER A 1 96 ? -6.089 7.318 29.047 1.00 95.69 96 SER A C 1
ATOM 765 O O . SER A 1 96 ? -5.016 7.894 29.214 1.00 95.69 96 SER A O 1
ATOM 767 N N . GLY A 1 97 ? -6.717 7.316 27.865 1.00 95.12 97 GLY A N 1
ATOM 768 C CA . GLY A 1 97 ? -6.157 7.876 26.636 1.00 95.12 97 GLY A CA 1
ATOM 769 C C . GLY A 1 97 ? -5.234 6.917 25.875 1.00 95.12 97 GLY A C 1
ATOM 770 O O . GLY A 1 97 ? -4.597 7.335 24.907 1.00 95.12 97 GLY A O 1
ATOM 771 N N . SER A 1 98 ? -5.161 5.643 26.269 1.00 96.56 98 SER A N 1
ATOM 772 C CA . SER A 1 98 ? -4.361 4.629 25.573 1.00 96.56 98 SER A CA 1
ATOM 773 C C . SER A 1 98 ? -5.113 4.085 24.359 1.00 96.56 98 SER A C 1
ATOM 775 O O . SER A 1 98 ? -6.311 3.826 24.433 1.00 96.56 98 SER A O 1
ATOM 777 N N . ILE A 1 99 ? -4.419 3.885 23.232 1.00 96.56 99 ILE A N 1
ATOM 778 C CA . ILE A 1 99 ? -5.024 3.306 22.021 1.00 96.56 99 ILE A CA 1
ATOM 779 C C . ILE A 1 99 ? -5.335 1.828 22.267 1.00 96.56 99 ILE A C 1
ATOM 781 O O . ILE A 1 99 ? -4.416 1.021 22.407 1.00 96.56 99 ILE A O 1
ATOM 785 N N . ILE A 1 100 ? -6.619 1.473 22.241 1.00 97.00 100 ILE A N 1
ATOM 786 C CA . ILE A 1 100 ? -7.096 0.087 22.354 1.00 97.00 100 ILE A CA 1
ATOM 787 C C . ILE A 1 100 ? -7.381 -0.550 20.995 1.00 97.00 100 ILE A C 1
ATOM 789 O O . ILE A 1 100 ? -7.265 -1.762 20.839 1.00 97.00 100 ILE A O 1
ATOM 793 N N . GLU A 1 101 ? -7.686 0.260 19.981 1.00 96.44 101 GLU A N 1
ATOM 794 C CA . GLU A 1 101 ? -7.810 -0.210 18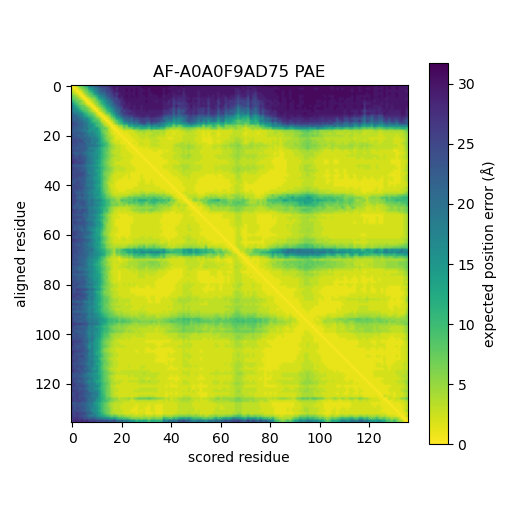.607 1.00 96.44 101 GLU A CA 1
ATOM 795 C C . GLU A 1 101 ? -7.301 0.848 17.631 1.00 96.44 101 GLU A C 1
ATOM 797 O O . GLU A 1 101 ? -7.607 2.032 17.746 1.00 96.44 101 GLU A O 1
ATOM 802 N N . THR A 1 102 ? -6.515 0.426 16.641 1.00 97.38 102 THR A N 1
ATOM 803 C CA . THR A 1 102 ? -5.967 1.354 15.647 1.00 97.38 102 THR A CA 1
ATOM 804 C C . THR A 1 102 ? -6.970 1.662 14.543 1.00 97.38 102 THR A C 1
ATOM 806 O O . THR A 1 102 ? -7.563 0.761 13.946 1.00 97.38 102 THR A O 1
ATOM 809 N N . GLY A 1 103 ? -7.087 2.934 14.193 1.00 98.00 103 GLY A N 1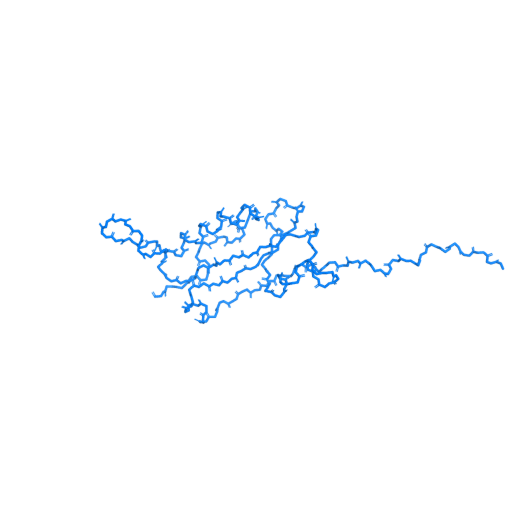
ATOM 810 C CA . GLY A 1 103 ? -7.901 3.420 13.100 1.00 98.00 103 GLY A CA 1
ATOM 811 C C . GLY A 1 103 ? -7.327 3.074 11.737 1.00 98.00 103 GLY A C 1
ATOM 812 O O . GLY A 1 103 ? -6.109 2.938 11.556 1.00 98.00 103 GLY A O 1
ATOM 813 N N . VAL A 1 104 ? -8.212 2.964 10.750 1.00 98.50 104 VAL A N 1
ATOM 814 C CA . VAL A 1 104 ? -7.840 2.774 9.344 1.00 98.50 104 VAL A CA 1
ATOM 815 C C . VAL A 1 104 ? -6.981 3.934 8.848 1.00 98.50 104 VAL A C 1
ATOM 817 O O . VAL A 1 104 ? -5.891 3.701 8.325 1.00 98.50 104 VAL A O 1
ATOM 820 N N . SER A 1 105 ? -7.411 5.174 9.103 1.00 98.31 105 SER A N 1
ATOM 821 C CA . SER A 1 105 ? -6.706 6.376 8.644 1.00 98.31 105 SER A CA 1
ATOM 822 C C . SER A 1 105 ? -5.272 6.448 9.188 1.00 98.31 105 SER A C 1
ATOM 824 O O . SER A 1 105 ? -4.307 6.566 8.433 1.00 98.31 105 SER A O 1
ATOM 826 N N . GLN A 1 106 ? -5.108 6.293 10.504 1.00 98.38 106 GLN A N 1
ATOM 827 C CA . GLN A 1 106 ? -3.824 6.410 11.197 1.00 98.38 106 GLN A CA 1
ATOM 828 C C . GLN A 1 106 ? -2.887 5.258 10.832 1.00 98.38 106 GLN A C 1
ATOM 830 O O . GLN A 1 106 ? -1.684 5.461 10.658 1.00 98.38 106 GLN A O 1
ATOM 835 N N . THR A 1 107 ? -3.426 4.046 10.684 1.00 98.50 107 THR A N 1
ATOM 836 C CA . THR A 1 107 ? -2.638 2.886 10.256 1.00 98.50 107 THR A CA 1
ATOM 837 C C . THR A 1 107 ? -2.096 3.090 8.848 1.00 98.50 107 THR A C 1
ATOM 839 O O . THR A 1 107 ? -0.891 2.953 8.640 1.00 98.50 107 THR A O 1
ATOM 842 N N . ASN A 1 108 ? -2.947 3.496 7.907 1.00 98.69 108 ASN A N 1
ATOM 843 C CA . ASN A 1 108 ? -2.534 3.731 6.528 1.00 98.69 108 ASN A CA 1
ATOM 844 C C . ASN A 1 108 ? -1.558 4.915 6.420 1.00 98.69 108 ASN A C 1
ATOM 846 O O . ASN A 1 108 ? -0.549 4.801 5.726 1.00 98.69 108 ASN A O 1
ATOM 850 N N . ALA A 1 109 ? -1.751 5.994 7.189 1.00 98.50 109 ALA A N 1
ATOM 851 C CA . ALA A 1 109 ? -0.805 7.113 7.246 1.00 98.50 109 ALA A CA 1
ATOM 852 C C . ALA A 1 109 ? 0.593 6.674 7.715 1.00 98.50 109 ALA A C 1
ATOM 854 O O . ALA A 1 109 ? 1.605 7.031 7.105 1.00 98.50 109 ALA A O 1
ATOM 855 N N . ARG A 1 110 ? 0.667 5.860 8.781 1.00 98.19 110 ARG A N 1
ATOM 856 C CA . ARG A 1 110 ? 1.935 5.291 9.272 1.00 98.19 110 ARG A CA 1
ATOM 857 C C . ARG A 1 110 ? 2.580 4.379 8.228 1.00 98.19 110 ARG A C 1
ATOM 859 O O . ARG A 1 110 ? 3.796 4.447 8.047 1.00 98.19 110 ARG A O 1
ATOM 866 N N . THR A 1 111 ? 1.788 3.564 7.530 1.00 98.38 111 THR A N 1
ATOM 867 C CA . THR A 1 111 ? 2.269 2.709 6.436 1.00 98.38 111 THR A CA 1
ATOM 868 C C . THR A 1 111 ? 2.887 3.538 5.314 1.00 98.38 111 THR A C 1
ATOM 870 O O . THR A 1 111 ? 4.031 3.277 4.943 1.00 98.38 111 THR A O 1
ATOM 873 N N . LEU A 1 112 ? 2.193 4.575 4.830 1.00 98.06 112 LEU A N 1
ATOM 874 C CA . LEU A 1 112 ? 2.702 5.450 3.770 1.00 98.06 112 LEU A CA 1
ATOM 875 C C . LEU A 1 11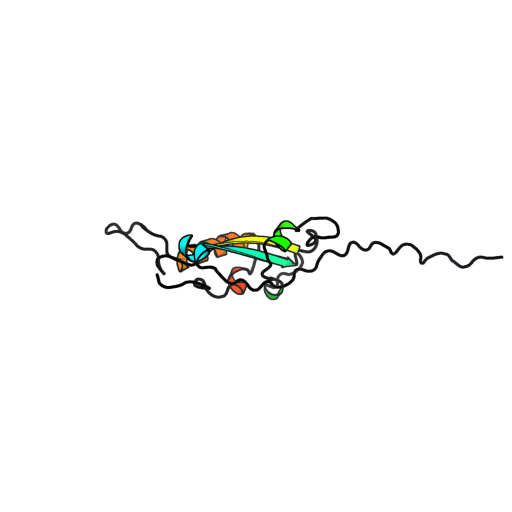2 ? 3.973 6.175 4.199 1.00 98.06 112 LEU A C 1
ATOM 877 O O . LEU A 1 112 ? 4.951 6.149 3.467 1.00 98.06 112 LEU A O 1
ATOM 881 N N . LYS A 1 113 ? 4.019 6.729 5.417 1.00 97.50 113 LYS A N 1
ATOM 882 C CA . LYS A 1 113 ? 5.222 7.401 5.937 1.00 97.50 113 LYS A CA 1
ATOM 883 C C . LYS A 1 113 ? 6.450 6.485 5.953 1.00 97.50 113 LYS A C 1
ATOM 885 O O . LYS A 1 113 ? 7.570 6.945 5.749 1.00 97.50 113 LYS A O 1
ATOM 890 N N . ARG A 1 114 ? 6.265 5.190 6.234 1.00 97.75 114 ARG A N 1
ATOM 891 C CA . ARG A 1 114 ? 7.359 4.207 6.198 1.00 97.75 114 ARG A CA 1
ATOM 892 C C . ARG A 1 114 ? 7.731 3.850 4.764 1.00 97.75 114 ARG A C 1
ATOM 894 O O . ARG A 1 114 ? 8.915 3.850 4.448 1.00 97.75 114 ARG A O 1
ATOM 901 N N . LYS A 1 115 ? 6.735 3.583 3.919 1.00 97.81 115 LYS A N 1
ATOM 902 C CA . LYS A 1 115 ? 6.935 3.147 2.533 1.00 97.81 115 LYS A CA 1
ATOM 903 C C . LYS A 1 115 ? 7.430 4.249 1.608 1.00 97.81 115 LYS A C 1
ATOM 905 O O . LYS A 1 115 ? 8.111 3.932 0.648 1.00 97.81 115 LYS A O 1
ATOM 910 N N . ASP A 1 116 ? 7.200 5.517 1.929 1.00 95.81 116 ASP A N 1
ATOM 911 C CA . ASP A 1 116 ? 7.739 6.649 1.169 1.00 95.81 116 ASP A CA 1
ATOM 912 C C . ASP A 1 116 ? 9.277 6.704 1.205 1.00 95.81 116 ASP A C 1
ATOM 914 O O . ASP A 1 116 ? 9.905 7.173 0.260 1.00 95.81 116 ASP A O 1
ATOM 918 N N . LYS A 1 117 ? 9.899 6.129 2.248 1.00 95.31 117 LYS A N 1
ATOM 919 C CA . LYS A 1 117 ? 11.359 5.942 2.313 1.00 95.31 117 LYS A CA 1
ATOM 920 C C . LYS A 1 117 ? 11.877 4.913 1.306 1.00 95.31 117 LYS A C 1
ATOM 922 O O . LYS A 1 117 ? 13.041 4.980 0.934 1.00 95.31 117 LYS A O 1
ATOM 927 N N . GLU A 1 118 ? 11.036 3.956 0.921 1.00 94.81 118 GLU A N 1
ATOM 928 C CA . GLU A 1 118 ? 11.354 2.928 -0.075 1.00 94.81 118 GLU A CA 1
ATOM 929 C C . GLU A 1 118 ? 10.955 3.413 -1.477 1.00 94.81 118 GLU A C 1
ATOM 931 O O . GLU A 1 118 ? 11.756 3.360 -2.395 1.00 94.81 118 GLU A O 1
ATOM 936 N N . MET A 1 119 ? 9.748 3.965 -1.636 1.00 96.31 119 MET A N 1
ATOM 937 C CA . MET A 1 119 ? 9.216 4.482 -2.897 1.00 96.31 119 MET A CA 1
ATOM 938 C C . MET A 1 119 ? 8.649 5.891 -2.701 1.00 96.31 119 MET A C 1
ATOM 940 O O . MET A 1 119 ? 7.468 6.075 -2.396 1.00 96.31 119 MET A O 1
ATOM 944 N N . ARG A 1 120 ? 9.493 6.904 -2.918 1.00 95.25 120 ARG A N 1
ATOM 945 C CA . ARG A 1 120 ? 9.102 8.315 -2.799 1.00 95.25 120 ARG A CA 1
ATOM 946 C C . ARG A 1 120 ? 7.917 8.646 -3.707 1.00 95.25 120 ARG A C 1
ATOM 948 O O . ARG A 1 120 ? 7.974 8.399 -4.918 1.00 95.25 120 ARG A O 1
ATOM 955 N N . GLY A 1 121 ? 6.895 9.277 -3.135 1.00 94.88 121 GLY A N 1
ATOM 956 C CA . GLY A 1 121 ? 5.679 9.699 -3.829 1.00 94.88 121 GLY A CA 1
ATOM 957 C C . GLY A 1 121 ? 4.518 8.710 -3.717 1.00 94.88 121 GLY A C 1
ATOM 958 O O . GLY A 1 121 ? 3.426 9.029 -4.183 1.00 94.88 121 GLY A O 1
ATOM 959 N N . ILE A 1 122 ? 4.699 7.554 -3.062 1.00 96.81 122 ILE A N 1
ATOM 960 C CA . ILE A 1 122 ? 3.621 6.564 -2.893 1.00 96.81 122 ILE A CA 1
ATOM 961 C C . ILE A 1 122 ? 2.409 7.143 -2.150 1.00 96.81 122 ILE A C 1
ATOM 963 O O . ILE A 1 122 ? 1.269 6.803 -2.457 1.00 96.81 122 ILE A O 1
ATOM 967 N N . GLY A 1 123 ? 2.631 8.062 -1.204 1.00 95.75 123 GLY A N 1
ATOM 968 C CA . GLY A 1 123 ? 1.533 8.724 -0.502 1.00 95.75 123 GLY A CA 1
ATOM 969 C C . GLY A 1 123 ? 0.707 9.651 -1.396 1.00 95.75 123 GLY A C 1
ATOM 970 O O . GLY A 1 123 ? -0.506 9.720 -1.232 1.00 95.75 123 GLY A O 1
ATOM 971 N N . ILE A 1 124 ? 1.352 10.314 -2.362 1.00 94.69 124 ILE A N 1
ATOM 972 C CA . ILE A 1 124 ? 0.677 11.165 -3.353 1.00 94.69 124 ILE A CA 1
ATOM 973 C C . ILE A 1 124 ? -0.133 10.287 -4.309 1.00 94.69 124 ILE A C 1
ATOM 975 O O . ILE A 1 124 ? -1.289 10.594 -4.576 1.00 94.69 124 ILE A O 1
ATOM 979 N N . TYR A 1 125 ? 0.447 9.167 -4.757 1.00 96.06 125 TYR A N 1
ATOM 980 C CA . TYR A 1 125 ? -0.232 8.197 -5.619 1.00 96.06 125 TYR A CA 1
ATOM 981 C C . TYR A 1 125 ? -1.517 7.649 -4.980 1.00 96.06 125 TYR A C 1
ATOM 983 O O . TYR A 1 125 ? -2.548 7.582 -5.640 1.00 96.06 125 TYR A O 1
ATOM 991 N N . LEU A 1 126 ? -1.472 7.287 -3.691 1.00 94.81 126 LEU A N 1
ATOM 992 C CA . LEU A 1 126 ? -2.606 6.649 -3.021 1.00 94.81 126 LEU A CA 1
ATOM 993 C C . LEU A 1 126 ? -3.722 7.598 -2.578 1.00 94.81 126 LEU A C 1
ATOM 995 O O . LEU A 1 126 ? -4.809 7.104 -2.312 1.00 94.81 126 LEU A O 1
ATOM 999 N N . GLY A 1 127 ? -3.501 8.919 -2.541 1.00 90.81 127 GLY A N 1
ATOM 1000 C CA . GLY A 1 127 ? -4.514 9.995 -2.519 1.00 90.81 127 GLY A CA 1
ATOM 1001 C C . GLY A 1 127 ? -5.517 10.064 -1.348 1.00 90.81 127 GLY A C 1
ATOM 1002 O O . GLY A 1 127 ? -5.942 11.149 -0.959 1.00 90.81 127 GLY A O 1
ATOM 1003 N N . SER A 1 128 ? -5.899 8.938 -0.750 1.00 96.88 128 SER A N 1
ATOM 1004 C CA . SER A 1 128 ? -6.897 8.784 0.298 1.00 96.88 128 SER A CA 1
ATOM 1005 C C . SER A 1 128 ? -6.476 7.678 1.256 1.00 96.88 128 SER A C 1
ATOM 1007 O O . SER A 1 128 ? -6.348 6.517 0.883 1.00 96.88 128 SER A O 1
ATOM 1009 N N . LEU A 1 129 ? -6.351 8.011 2.541 1.00 98.00 129 LEU A N 1
ATOM 1010 C CA . LEU A 1 129 ? -6.049 7.042 3.604 1.00 98.00 129 LEU A CA 1
ATOM 1011 C C . LEU A 1 129 ? -7.192 6.052 3.874 1.00 98.00 129 LEU A C 1
ATOM 1013 O O . LEU A 1 129 ? -7.009 5.093 4.623 1.00 98.00 129 LEU A O 1
ATOM 1017 N N . LEU A 1 130 ? -8.370 6.303 3.302 1.00 98.00 130 LEU A N 1
ATOM 1018 C CA . LEU A 1 130 ? -9.590 5.522 3.491 1.00 98.00 130 LEU A CA 1
ATOM 1019 C C . LEU A 1 130 ? -10.026 4.821 2.202 1.00 98.00 130 LEU A C 1
ATOM 1021 O O . LEU A 1 130 ? -11.160 4.356 2.120 1.00 98.00 130 LEU A O 1
ATOM 1025 N N . GLU A 1 131 ? -9.159 4.751 1.190 1.00 97.25 131 GLU A N 1
ATOM 1026 C CA . GLU A 1 131 ? -9.448 3.978 -0.015 1.00 97.25 131 GLU A CA 1
ATOM 1027 C C . GLU A 1 131 ? -9.825 2.536 0.364 1.00 97.25 131 GLU A C 1
ATOM 1029 O O . GLU A 1 131 ? -9.138 1.893 1.165 1.00 97.25 131 GLU A O 1
ATOM 1034 N N . PHE A 1 132 ? -10.947 2.066 -0.186 1.00 97.12 132 PHE A N 1
ATOM 1035 C CA . PHE A 1 132 ? -11.597 0.784 0.110 1.00 97.12 132 PHE A CA 1
ATOM 1036 C C . PHE A 1 132 ? -12.134 0.587 1.532 1.00 97.12 132 PHE A C 1
ATOM 1038 O O . PHE A 1 132 ? -12.681 -0.482 1.821 1.00 97.12 132 PHE A O 1
ATOM 1045 N N . TRP A 1 133 ? -12.038 1.573 2.422 1.00 97.94 133 TRP A N 1
ATOM 1046 C CA . TRP A 1 133 ? -12.629 1.454 3.749 1.00 97.94 133 TRP A CA 1
ATOM 1047 C C . TRP A 1 133 ? -14.153 1.325 3.665 1.00 97.94 133 TRP A C 1
ATOM 1049 O O . TRP A 1 133 ? -14.822 2.092 2.970 1.00 97.94 133 TRP A O 1
ATOM 1059 N N . LYS A 1 134 ? -14.707 0.374 4.420 1.00 91.88 134 LYS A N 1
ATOM 1060 C CA . LYS A 1 134 ? -16.148 0.264 4.659 1.00 91.88 134 LYS A CA 1
ATOM 1061 C C . LYS A 1 134 ? -16.418 0.437 6.142 1.00 91.88 134 LYS A C 1
ATOM 1063 O O . LYS A 1 134 ? -15.720 -0.143 6.974 1.00 91.88 134 LYS A O 1
ATOM 1068 N N . LYS A 1 135 ? -17.451 1.220 6.455 1.00 82.69 135 LYS A N 1
ATOM 1069 C CA . LYS A 1 135 ? -17.983 1.301 7.812 1.00 82.69 135 LYS A CA 1
ATOM 1070 C C . LYS A 1 135 ? -18.567 -0.070 8.160 1.00 82.69 135 LYS A C 1
ATOM 1072 O O . LYS A 1 135 ? -19.530 -0.494 7.526 1.00 82.69 135 LYS A O 1
ATOM 1077 N N . THR A 1 136 ? -17.913 -0.756 9.088 1.00 64.00 136 THR A N 1
ATOM 1078 C CA . THR A 1 136 ? -18.409 -1.971 9.743 1.00 64.00 136 THR A CA 1
ATOM 1079 C C . THR A 1 136 ? -19.446 -1.636 10.796 1.00 64.00 136 THR A C 1
ATOM 1081 O O . THR A 1 136 ? -19.314 -0.548 11.408 1.00 64.00 136 THR A O 1
#

Secondary structure (DSSP, 8-state):
-------S---TT---PPPPPP------HHHHHHTEEEEEEEEETT---GGGEEEE-HHHHHHTT-TTTS--TTTEEEEEEEEE-SS-SS-EE-TTS-EEE--HHHHHHHHHHHHTTTSTTHHHHH--TTTT----

Nearest PDB structures (foldseek):
  6zva-assembly1_A  TM=2.885E-01  e=1.490E+00  Homo sapiens
  2qlz-assembly1_A  TM=2.672E-01  e=5.267E+00  unclassified

Radius of gyration: 21.46 Å; Cα contacts (8 Å, |Δi|>4): 220; chains: 1; bounding box: 52×25×85 Å

Sequence (136 aa):
MLDSIGIYTDISTVKIGVVPTYFHLSPTNQDYKRGYITRYFAKKTNSLDHSTIVEIDKEQFSGYGKKLHGIDDALYQVISLKWKISGPKNDVLDGSGSIIETGVSQTNARTLKRKDKEMRGIGIYLGSLLEFWKKT

Organism: NCBI:txid412755